Protein AF-A0A093ZLG1-F1 (afdb_monomer_lite)

Radius of gyration: 22.4 Å; chains: 1; bounding box: 46×33×55 Å

Secondary structure (DSSP, 8-state):
-EEEEEE-TTS-EEEEEE----SEEEEEEETTEEEEEEEEEEEEE-TTT-PEEEEEEEE--GGGTTHHHHHHHHHHHHHHHHHHTEE--EEEETTEEEE-SSPEEPPPGGGS--STTHHHHHHHHHHHHHHTT-

Sequence (134 aa):
MRTARRPLGNGEVATTFLLQPGYGRHVVRFGGAYLAVHRERKASANLNTGEPFETLTLTTLYAHRHVFEDLFGEAYALSAKAGEDRTPVLSASGTGWAPFGEARRKRPLGSVILDKGVAERVLGDVREFWAARE

pLDDT: mean 87.66, std 9.89, range [54.44, 97.56]

Foldseek 3Di:
DDWDWDDDVVRDIDIDDDDDDDAAWDWDAFPNWIKIWGKDWDPDADPVPRHTDIDIDIDTDPVCPCRVVVVVVVVVVVVCVVVVQFAFDWDDDDPDIDTDPDTHGDDPPVVDDDPPCPSVVVVVVVVVVVVVVD

Structure (mmCIF, N/CA/C/O backbone):
data_AF-A0A093ZLG1-F1
#
_entry.id   AF-A0A093ZLG1-F1
#
loop_
_atom_site.group_PDB
_atom_site.id
_atom_site.type_symbol
_atom_site.label_atom_id
_atom_site.label_alt_id
_atom_site.label_comp_id
_atom_site.label_asym_id
_atom_site.label_entity_id
_atom_site.label_seq_id
_atom_site.pdbx_PDB_ins_code
_atom_site.Cartn_x
_atom_site.Cartn_y
_atom_site.Cartn_z
_atom_site.occupancy
_atom_site.B_iso_or_equiv
_atom_site.auth_seq_id
_atom_site.auth_comp_id
_atom_site.auth_asym_id
_atom_site.auth_atom_id
_atom_site.pdbx_PDB_model_num
ATOM 1 N N . MET A 1 1 ? 16.623 -7.766 -8.302 1.00 66.56 1 MET A N 1
ATOM 2 C CA . MET A 1 1 ? 16.540 -8.559 -7.056 1.00 66.56 1 MET A CA 1
ATOM 3 C C . MET A 1 1 ? 16.779 -7.617 -5.892 1.00 66.56 1 MET A C 1
ATOM 5 O O . MET A 1 1 ? 17.805 -6.950 -5.887 1.00 66.56 1 MET A O 1
ATOM 9 N N . ARG A 1 2 ? 15.830 -7.510 -4.960 1.00 75.06 2 ARG A N 1
ATOM 10 C CA . ARG A 1 2 ? 15.973 -6.719 -3.735 1.00 75.06 2 ARG A CA 1
ATOM 11 C C . ARG A 1 2 ? 16.077 -7.677 -2.555 1.00 75.06 2 ARG A C 1
ATOM 13 O O . ARG A 1 2 ? 15.205 -8.521 -2.365 1.00 75.06 2 ARG A O 1
ATOM 20 N N . THR A 1 3 ? 17.137 -7.543 -1.771 1.00 81.12 3 THR A N 1
ATOM 21 C CA . THR A 1 3 ? 17.334 -8.332 -0.553 1.00 81.12 3 THR A CA 1
ATOM 22 C C . THR A 1 3 ? 16.862 -7.507 0.634 1.00 81.12 3 THR A C 1
ATOM 24 O O . THR A 1 3 ? 17.414 -6.442 0.902 1.00 81.12 3 THR A O 1
ATOM 27 N N . ALA A 1 4 ? 15.837 -7.977 1.337 1.00 81.12 4 ALA A N 1
ATOM 28 C CA . ALA A 1 4 ? 15.382 -7.384 2.587 1.00 81.12 4 ALA A CA 1
ATOM 29 C C . ALA A 1 4 ? 15.991 -8.166 3.754 1.00 81.12 4 ALA A C 1
ATOM 31 O O . ALA A 1 4 ? 15.845 -9.385 3.825 1.00 81.12 4 ALA A O 1
ATOM 32 N N . ARG A 1 5 ? 16.680 -7.471 4.663 1.00 82.12 5 ARG A N 1
ATOM 33 C CA . ARG A 1 5 ? 17.222 -8.049 5.898 1.00 82.12 5 ARG A CA 1
ATOM 34 C C . ARG A 1 5 ? 16.464 -7.467 7.080 1.00 82.12 5 ARG A C 1
ATOM 36 O O . ARG A 1 5 ? 16.334 -6.250 7.179 1.00 82.12 5 ARG A O 1
ATOM 43 N N . ARG A 1 6 ? 15.971 -8.327 7.967 1.00 80.62 6 ARG A N 1
ATOM 44 C CA . ARG A 1 6 ? 15.295 -7.945 9.206 1.00 80.62 6 ARG A CA 1
ATOM 45 C C . ARG A 1 6 ? 16.010 -8.611 10.384 1.00 80.62 6 ARG A C 1
ATOM 47 O O . ARG A 1 6 ? 15.966 -9.839 10.467 1.00 80.62 6 ARG A O 1
ATOM 54 N N . PRO A 1 7 ? 16.642 -7.841 11.284 1.00 80.31 7 PRO A N 1
ATOM 55 C CA . PRO A 1 7 ? 17.165 -8.396 12.520 1.00 80.31 7 PRO A CA 1
ATOM 56 C C . PRO A 1 7 ? 16.005 -8.918 13.371 1.00 80.31 7 PRO A C 1
ATOM 58 O O . PRO A 1 7 ? 14.988 -8.245 13.547 1.00 80.31 7 PRO A O 1
ATOM 61 N N . LEU A 1 8 ? 16.146 -10.139 13.863 1.00 76.75 8 LEU A N 1
ATOM 62 C CA . LEU A 1 8 ? 15.319 -10.719 14.906 1.00 76.75 8 LEU A CA 1
ATOM 63 C C . LEU A 1 8 ? 16.097 -10.481 16.207 1.00 76.75 8 LEU A C 1
ATOM 65 O O . LEU A 1 8 ? 17.302 -10.711 16.252 1.00 76.75 8 LEU A O 1
ATOM 69 N N . GLY A 1 9 ? 15.462 -9.944 17.251 1.00 75.56 9 GLY A N 1
ATOM 70 C CA . GLY A 1 9 ? 16.136 -9.458 18.472 1.00 75.56 9 GLY A CA 1
ATOM 71 C C . GLY A 1 9 ? 16.981 -10.481 19.259 1.00 75.56 9 GLY A C 1
ATOM 72 O O . GLY A 1 9 ? 17.534 -10.131 20.293 1.00 75.56 9 GLY A O 1
ATOM 73 N N . ASN A 1 10 ? 17.090 -11.724 18.782 1.00 84.19 10 ASN A N 1
ATOM 74 C CA . ASN A 1 10 ? 17.980 -12.790 19.250 1.00 84.19 10 ASN A CA 1
ATOM 75 C C . ASN A 1 10 ? 19.351 -12.815 18.534 1.00 84.19 10 ASN A C 1
ATOM 77 O O . ASN A 1 10 ? 20.132 -13.734 18.757 1.00 84.19 10 ASN A O 1
ATOM 81 N N . GLY A 1 11 ? 19.641 -11.839 17.666 1.00 80.62 11 GLY A N 1
ATOM 82 C CA . GLY A 1 11 ? 20.884 -11.772 16.888 1.00 80.62 11 GLY A CA 1
ATOM 83 C C . GLY A 1 11 ? 20.820 -12.494 15.539 1.00 80.62 11 GLY A C 1
ATOM 84 O O . GLY A 1 11 ? 21.758 -12.397 14.748 1.00 80.62 11 GLY A O 1
ATOM 85 N N . GLU A 1 12 ? 19.710 -13.168 15.230 1.00 85.12 12 GLU A N 1
ATOM 86 C CA . GLU A 1 12 ? 19.482 -13.754 13.912 1.00 85.12 12 GLU A CA 1
ATOM 87 C C . GLU A 1 12 ? 19.034 -12.690 12.906 1.00 85.12 12 GLU A C 1
ATOM 89 O O . GLU A 1 12 ? 18.384 -11.697 13.239 1.00 85.12 12 GLU A O 1
ATOM 94 N N . VAL A 1 13 ? 19.344 -12.908 11.629 1.00 85.62 13 VAL A N 1
ATOM 95 C CA . VAL A 1 13 ? 18.922 -12.017 10.545 1.00 85.62 13 VAL A CA 1
ATOM 96 C C . VAL A 1 13 ? 18.019 -12.786 9.596 1.00 85.62 13 VAL A C 1
ATOM 98 O O . VAL A 1 13 ? 18.477 -13.603 8.797 1.00 85.62 13 VAL A O 1
ATOM 101 N N . ALA A 1 14 ? 16.724 -12.480 9.635 1.00 85.81 14 ALA A N 1
ATOM 102 C CA . ALA A 1 14 ? 15.792 -12.963 8.630 1.00 85.81 14 ALA A CA 1
ATOM 103 C C . ALA A 1 14 ? 16.082 -12.259 7.300 1.00 85.81 14 ALA A C 1
ATOM 105 O O . ALA A 1 14 ? 16.018 -11.031 7.210 1.00 85.81 14 ALA A O 1
ATOM 106 N N . THR A 1 15 ? 16.391 -13.034 6.263 1.00 85.50 15 THR A N 1
ATOM 107 C CA . THR A 1 15 ? 16.667 -12.508 4.923 1.00 85.50 15 THR A CA 1
ATOM 108 C C . THR A 1 15 ? 15.592 -12.979 3.954 1.00 85.50 15 THR A C 1
ATOM 110 O O . THR A 1 15 ? 15.345 -14.174 3.825 1.00 85.50 15 THR A O 1
ATOM 113 N N . THR A 1 16 ? 14.958 -12.040 3.257 1.00 85.06 16 THR A N 1
ATOM 114 C CA . THR A 1 16 ? 13.968 -12.321 2.214 1.00 85.06 16 THR A CA 1
ATOM 115 C C . THR A 1 16 ? 14.466 -11.776 0.885 1.00 85.06 16 THR A C 1
ATOM 117 O O . THR A 1 16 ? 14.890 -10.622 0.786 1.00 85.06 16 THR A O 1
ATOM 120 N N . PHE A 1 17 ? 14.394 -12.604 -0.152 1.00 84.38 17 PHE A N 1
ATOM 121 C CA . PHE A 1 17 ? 14.747 -12.222 -1.512 1.00 84.38 17 PHE A CA 1
ATOM 122 C C . PHE A 1 17 ? 13.477 -11.908 -2.297 1.00 84.38 17 PHE A C 1
ATOM 124 O O . PHE A 1 17 ? 12.646 -12.781 -2.526 1.00 84.38 17 PHE A O 1
ATOM 131 N N . LEU A 1 18 ? 13.329 -10.650 -2.706 1.00 83.50 18 LEU A N 1
ATOM 132 C CA . LEU A 1 18 ? 12.213 -10.185 -3.520 1.00 83.50 18 LEU A CA 1
ATOM 133 C C . LEU A 1 18 ? 12.698 -10.007 -4.957 1.00 83.50 18 LEU A C 1
ATOM 135 O O . LEU A 1 18 ? 13.538 -9.150 -5.268 1.00 83.50 18 LEU A O 1
ATOM 139 N N . LEU A 1 19 ? 12.182 -10.843 -5.851 1.00 82.88 19 LEU A N 1
ATOM 140 C CA . LEU A 1 19 ? 12.419 -10.705 -7.279 1.00 82.88 19 LEU A CA 1
ATOM 141 C C . LEU A 1 19 ? 11.489 -9.618 -7.818 1.00 82.88 19 LEU A C 1
ATOM 143 O O . LEU A 1 19 ? 10.276 -9.681 -7.661 1.00 82.88 19 LEU A O 1
ATOM 147 N N . GLN A 1 20 ? 12.085 -8.602 -8.431 1.00 85.75 20 GLN A N 1
ATOM 148 C CA . GLN A 1 20 ? 11.375 -7.523 -9.111 1.00 85.75 20 GLN A CA 1
ATOM 149 C C . GLN A 1 20 ? 11.799 -7.534 -10.581 1.00 85.75 20 GLN A C 1
ATOM 151 O O . GLN A 1 20 ? 12.974 -7.837 -10.837 1.00 85.75 20 GLN A O 1
ATOM 156 N N . PRO A 1 21 ? 10.904 -7.181 -11.524 1.00 88.69 21 PRO A N 1
ATOM 157 C CA . PRO A 1 21 ? 11.250 -7.084 -12.939 1.00 88.69 21 PRO A CA 1
ATOM 158 C C . PRO A 1 21 ? 12.481 -6.199 -13.138 1.00 88.69 21 PRO A C 1
ATOM 160 O O . PRO A 1 21 ? 12.546 -5.103 -12.584 1.00 88.69 21 PRO A O 1
ATOM 163 N N . GLY A 1 22 ? 13.477 -6.682 -13.881 1.00 88.75 22 GLY A N 1
ATOM 164 C CA . GLY A 1 22 ? 14.696 -5.920 -14.168 1.00 88.75 22 GLY A CA 1
ATOM 165 C C . GLY A 1 22 ? 14.446 -4.716 -15.082 1.00 88.75 22 GLY A C 1
ATOM 166 O O . GLY A 1 22 ? 13.324 -4.488 -15.538 1.00 88.75 22 GLY A O 1
ATOM 167 N N . TYR A 1 23 ? 15.503 -3.955 -15.373 1.00 91.75 23 TYR A N 1
ATOM 168 C CA . TYR A 1 23 ? 15.455 -2.943 -16.431 1.00 91.75 23 TYR A CA 1
ATOM 169 C C . TYR A 1 23 ? 15.188 -3.591 -17.794 1.00 91.75 23 TYR A C 1
ATOM 171 O O . TYR A 1 23 ? 15.565 -4.742 -18.024 1.00 91.75 23 TYR A O 1
ATOM 179 N N . GLY A 1 24 ? 14.550 -2.846 -18.690 1.00 93.44 24 GLY A N 1
ATOM 180 C CA . GLY A 1 24 ? 14.159 -3.310 -20.014 1.00 93.44 24 GLY A CA 1
ATOM 181 C C . GLY A 1 24 ? 12.652 -3.487 -20.161 1.00 93.44 24 GLY A C 1
ATOM 182 O O . GLY A 1 24 ? 11.856 -2.888 -19.431 1.00 93.44 24 GLY A O 1
ATOM 183 N N . ARG A 1 25 ? 12.267 -4.260 -21.178 1.00 96.31 25 ARG A N 1
ATOM 184 C CA . ARG A 1 25 ? 10.884 -4.392 -21.644 1.00 96.31 25 ARG A CA 1
ATOM 185 C C . ARG A 1 25 ? 10.277 -5.709 -21.181 1.00 96.31 25 ARG A C 1
ATOM 187 O O . ARG A 1 25 ? 10.877 -6.763 -21.357 1.00 96.31 25 ARG A O 1
ATOM 194 N N . HIS A 1 26 ? 9.057 -5.632 -20.671 1.00 96.19 26 HIS A N 1
ATOM 195 C CA . HIS A 1 26 ? 8.257 -6.763 -20.216 1.00 96.19 26 HIS A CA 1
ATOM 196 C C . HIS A 1 26 ? 6.858 -6.665 -20.818 1.00 96.19 26 HIS A C 1
ATOM 198 O O . HIS A 1 26 ? 6.399 -5.577 -21.167 1.00 96.19 26 HIS A O 1
ATOM 204 N N . VAL A 1 27 ? 6.168 -7.795 -20.924 1.00 96.44 27 VAL A N 1
ATOM 205 C CA . VAL A 1 27 ? 4.753 -7.837 -21.302 1.00 96.44 27 VAL A CA 1
ATOM 206 C C . VAL A 1 27 ? 3.996 -8.540 -20.193 1.00 96.44 27 VAL A C 1
ATOM 208 O O . VAL A 1 27 ? 4.371 -9.635 -19.779 1.00 96.44 27 VAL A O 1
ATOM 211 N N . VAL A 1 28 ? 2.935 -7.906 -19.712 1.00 95.62 28 VAL A N 1
ATOM 212 C CA . VAL A 1 28 ? 2.047 -8.464 -18.690 1.00 95.62 28 VAL A CA 1
ATOM 213 C C . VAL A 1 28 ? 0.612 -8.440 -19.194 1.00 95.62 28 VAL A C 1
ATOM 215 O O . VAL A 1 28 ? 0.267 -7.647 -20.070 1.00 95.62 28 VAL A O 1
ATOM 218 N N . ARG A 1 29 ? -0.230 -9.320 -18.654 1.00 96.00 29 ARG A N 1
ATOM 219 C CA . ARG A 1 29 ? -1.664 -9.344 -18.942 1.00 96.00 29 ARG A CA 1
ATOM 220 C C . ARG A 1 29 ? -2.430 -9.030 -17.665 1.00 96.00 29 ARG A C 1
ATOM 222 O O . ARG A 1 29 ? -2.219 -9.702 -16.661 1.00 96.00 29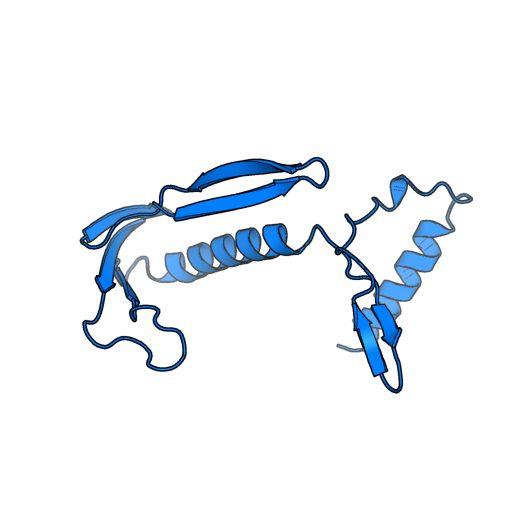 ARG A O 1
ATOM 229 N N . PHE A 1 30 ? -3.310 -8.036 -17.714 1.00 96.19 30 PHE A N 1
ATOM 230 C CA . PHE A 1 30 ? -4.118 -7.596 -16.577 1.00 96.19 30 PHE A CA 1
ATOM 231 C C . PHE A 1 30 ? -5.470 -7.075 -17.073 1.00 96.19 30 PHE A C 1
ATOM 233 O O . PHE A 1 30 ? -5.525 -6.430 -18.118 1.00 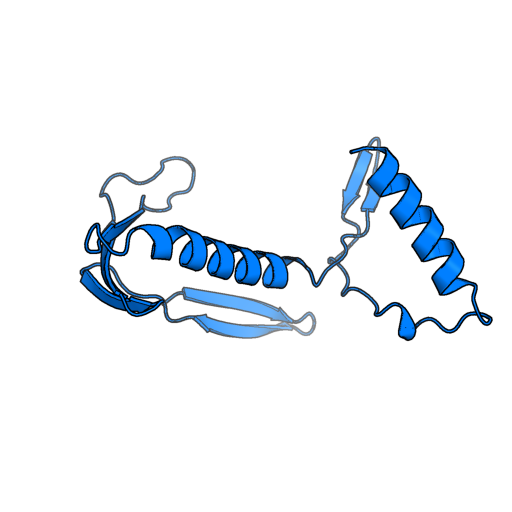96.19 30 PHE A O 1
ATOM 240 N N . GLY A 1 31 ? -6.563 -7.399 -16.372 1.00 91.62 31 GLY A N 1
ATOM 241 C CA . GLY A 1 31 ? -7.917 -6.964 -16.755 1.00 91.62 31 GLY A CA 1
ATOM 242 C C . GLY A 1 31 ? -8.306 -7.316 -18.200 1.00 91.62 31 GLY A C 1
ATOM 243 O O . GLY A 1 31 ? -9.006 -6.566 -18.867 1.00 91.62 31 GLY A O 1
ATOM 244 N N . GLY A 1 32 ? -7.775 -8.421 -18.740 1.00 93.75 32 GLY A N 1
ATOM 245 C CA . GLY A 1 32 ? -7.987 -8.824 -20.135 1.00 93.75 32 GLY A CA 1
ATOM 246 C C . GLY A 1 32 ? -7.136 -8.085 -21.179 1.00 93.75 32 GLY A C 1
ATOM 247 O O . GLY A 1 32 ? -7.110 -8.526 -22.326 1.00 93.75 32 GLY A O 1
ATOM 248 N N . ALA A 1 33 ? -6.384 -7.050 -20.799 1.00 96.25 33 ALA A N 1
ATOM 249 C CA . ALA A 1 33 ? -5.507 -6.283 -21.679 1.00 96.25 33 ALA A CA 1
ATOM 250 C C . ALA A 1 33 ? -4.042 -6.731 -21.577 1.00 96.25 33 ALA A C 1
ATOM 252 O O . ALA A 1 33 ? -3.571 -7.152 -20.518 1.00 96.25 33 ALA A O 1
ATOM 253 N N . TYR A 1 34 ? -3.300 -6.599 -22.677 1.00 97.00 34 TYR A N 1
ATOM 254 C CA . TYR A 1 34 ? -1.841 -6.690 -22.658 1.00 97.00 34 TYR A CA 1
ATOM 255 C C . TYR A 1 34 ? -1.245 -5.310 -22.372 1.00 97.00 34 TYR A C 1
ATOM 257 O O . TYR A 1 34 ? -1.627 -4.316 -22.997 1.00 97.00 34 TYR A O 1
ATOM 265 N N . LEU A 1 35 ? -0.294 -5.256 -21.442 1.00 97.44 35 LEU A N 1
ATOM 266 C CA . LEU A 1 35 ? 0.480 -4.064 -21.124 1.00 97.44 35 LEU A CA 1
ATOM 267 C C . LEU A 1 35 ? 1.949 -4.311 -21.446 1.00 97.44 35 LEU A C 1
ATOM 269 O O . LEU A 1 35 ? 2.559 -5.259 -20.947 1.00 97.44 35 LEU A O 1
ATOM 273 N N . ALA A 1 36 ? 2.524 -3.430 -22.257 1.00 97.50 36 ALA A N 1
ATOM 274 C CA . ALA A 1 36 ? 3.963 -3.328 -22.411 1.00 97.50 36 ALA A CA 1
ATOM 275 C C . ALA A 1 36 ? 4.509 -2.467 -21.269 1.00 97.50 36 ALA A C 1
ATOM 277 O O . ALA A 1 36 ? 4.086 -1.326 -21.088 1.00 97.50 36 ALA A O 1
ATOM 278 N N . VAL A 1 37 ? 5.443 -3.016 -20.503 1.00 97.06 37 VAL A N 1
ATOM 279 C CA . VAL A 1 37 ? 6.094 -2.342 -19.379 1.00 97.06 37 VAL A CA 1
ATOM 280 C C . VAL A 1 37 ? 7.542 -2.089 -19.751 1.00 97.06 37 VAL A C 1
ATOM 282 O O . VAL A 1 37 ? 8.255 -3.016 -20.124 1.00 97.06 37 VAL A O 1
ATOM 285 N N . HIS A 1 38 ? 7.996 -0.850 -19.629 1.00 96.75 38 HIS A N 1
ATOM 286 C CA . HIS A 1 38 ? 9.385 -0.475 -19.843 1.00 96.75 38 HIS A CA 1
ATOM 287 C C . HIS A 1 38 ? 9.952 0.131 -18.564 1.00 96.75 38 HIS A C 1
ATOM 289 O O . HIS A 1 38 ? 9.434 1.135 -18.085 1.00 96.75 38 HIS A O 1
ATOM 295 N N . ARG A 1 39 ? 10.987 -0.491 -17.994 1.00 94.69 39 ARG A N 1
ATOM 296 C CA . ARG A 1 39 ? 11.688 0.020 -16.810 1.00 94.69 39 ARG A CA 1
ATOM 297 C C . ARG A 1 39 ? 13.067 0.516 -17.218 1.00 94.69 39 ARG A C 1
ATOM 299 O O . ARG A 1 39 ? 13.905 -0.280 -17.636 1.00 94.69 39 ARG A O 1
ATOM 306 N N . GLU A 1 40 ? 13.322 1.801 -17.034 1.00 92.62 40 GLU A N 1
ATOM 307 C CA . GLU A 1 40 ? 14.580 2.446 -17.406 1.00 92.62 40 GLU A CA 1
ATOM 308 C C . GLU A 1 40 ? 15.239 3.123 -16.211 1.00 92.62 40 GLU A C 1
ATOM 310 O O . GLU A 1 40 ? 14.573 3.658 -15.325 1.00 92.62 40 GLU A O 1
ATOM 315 N N . ARG A 1 41 ? 16.572 3.121 -16.214 1.00 87.69 41 ARG A N 1
ATOM 316 C CA . ARG A 1 41 ? 17.402 3.861 -15.267 1.00 87.69 41 ARG A CA 1
ATOM 317 C C . ARG A 1 41 ? 17.976 5.076 -15.981 1.00 87.69 41 ARG A C 1
ATOM 319 O O . ARG A 1 41 ? 18.683 4.916 -16.973 1.00 87.69 41 ARG A O 1
ATOM 326 N N . LYS A 1 42 ? 17.730 6.280 -15.468 1.00 81.31 42 LYS A N 1
ATOM 327 C CA . LYS A 1 42 ? 18.431 7.477 -15.943 1.00 81.31 42 LYS A CA 1
ATOM 328 C C . LYS A 1 42 ? 19.833 7.533 -15.338 1.00 81.31 42 LYS A C 1
ATOM 330 O O . LYS A 1 42 ? 20.046 7.164 -14.183 1.00 81.31 42 LYS A O 1
ATOM 335 N N . ALA A 1 43 ? 20.791 8.004 -16.135 1.00 68.50 43 ALA A N 1
ATOM 336 C CA . ALA A 1 43 ? 22.194 8.110 -15.735 1.00 68.50 43 ALA A CA 1
ATOM 337 C C . ALA A 1 43 ? 22.426 9.150 -14.622 1.00 68.50 43 ALA A C 1
ATOM 339 O O . ALA A 1 43 ? 23.363 9.016 -13.840 1.00 68.50 43 ALA A O 1
ATOM 340 N N . SER A 1 44 ? 21.560 10.161 -14.514 1.00 68.50 44 SER A N 1
ATOM 341 C CA . SER A 1 44 ? 21.607 11.154 -13.441 1.00 68.50 44 SER A CA 1
ATOM 342 C C . SER A 1 44 ? 21.065 10.559 -12.136 1.00 68.50 44 SER A C 1
ATOM 344 O O . SER A 1 44 ? 19.868 10.274 -12.028 1.00 68.50 44 SER A O 1
ATOM 346 N N . ALA A 1 45 ? 21.934 10.369 -11.145 1.00 64.31 45 ALA A N 1
ATOM 347 C CA . ALA A 1 45 ? 21.533 9.998 -9.790 1.00 64.31 45 ALA A CA 1
ATOM 348 C C . ALA A 1 45 ? 20.937 11.203 -9.046 1.00 64.31 45 ALA A C 1
ATOM 350 O O . ALA A 1 45 ? 21.318 12.348 -9.294 1.00 64.31 45 ALA A O 1
ATOM 351 N N . ASN A 1 46 ? 20.020 10.945 -8.112 1.00 62.56 46 ASN A N 1
ATOM 352 C CA . ASN A 1 46 ? 19.591 11.969 -7.169 1.00 62.56 46 ASN A CA 1
ATOM 353 C C . ASN A 1 46 ? 20.747 12.247 -6.191 1.00 62.56 46 ASN A C 1
ATOM 355 O O . ASN A 1 46 ? 21.148 11.358 -5.439 1.00 62.56 46 ASN A O 1
ATOM 359 N N . LEU A 1 47 ? 21.281 13.474 -6.207 1.00 64.38 47 LEU A N 1
ATOM 360 C CA . LEU A 1 47 ? 22.426 13.893 -5.386 1.00 64.38 47 LEU A CA 1
ATOM 361 C C . LEU A 1 47 ? 22.165 13.763 -3.873 1.00 64.38 47 LEU A C 1
ATOM 363 O O . LEU A 1 47 ? 23.117 13.643 -3.110 1.00 64.38 47 LEU A O 1
ATOM 367 N N . ASN A 1 48 ? 20.897 13.736 -3.444 1.00 64.44 48 ASN A N 1
ATOM 368 C CA . ASN A 1 48 ? 20.525 13.667 -2.028 1.00 64.44 48 ASN A CA 1
ATOM 369 C C . ASN A 1 48 ? 20.370 12.238 -1.489 1.00 64.44 48 ASN A C 1
ATOM 371 O O . ASN A 1 48 ? 20.586 12.015 -0.302 1.00 64.44 48 ASN A O 1
ATOM 375 N N . THR A 1 49 ? 19.971 11.272 -2.323 1.00 65.38 49 THR A N 1
ATOM 376 C CA . THR A 1 49 ? 19.691 9.893 -1.872 1.00 65.38 49 THR A CA 1
ATOM 377 C C . THR A 1 49 ? 20.687 8.869 -2.406 1.00 65.38 49 THR A C 1
ATOM 379 O O . THR A 1 49 ? 20.725 7.748 -1.909 1.00 65.38 49 THR A O 1
ATOM 382 N N . GLY A 1 50 ? 21.480 9.218 -3.427 1.00 67.69 50 GLY A N 1
ATOM 383 C CA . GLY A 1 50 ? 22.381 8.287 -4.117 1.00 67.69 50 GLY A CA 1
ATOM 384 C C . GLY A 1 50 ? 21.652 7.209 -4.929 1.00 67.69 50 GLY A C 1
ATOM 385 O O . GLY A 1 50 ? 22.289 6.426 -5.637 1.00 67.69 50 GLY A O 1
ATOM 386 N N . GLU A 1 51 ? 20.319 7.175 -4.867 1.00 70.38 51 GLU A N 1
ATOM 387 C CA . GLU A 1 51 ? 19.506 6.245 -5.630 1.00 70.38 51 GLU A CA 1
ATOM 388 C C . GLU A 1 51 ? 19.375 6.736 -7.078 1.00 70.38 51 GLU A C 1
ATOM 390 O O . GLU A 1 51 ? 19.150 7.929 -7.337 1.00 70.38 51 GLU A O 1
ATOM 395 N N . PRO A 1 52 ? 19.543 5.836 -8.056 1.00 72.12 52 PRO A N 1
ATOM 396 C CA . PRO A 1 52 ? 19.369 6.199 -9.444 1.00 72.12 52 PRO A CA 1
ATOM 397 C C . PRO A 1 52 ? 17.903 6.494 -9.749 1.00 72.12 52 PRO A C 1
ATOM 399 O O . PRO A 1 52 ? 17.008 5.787 -9.294 1.00 72.12 52 PRO A O 1
ATOM 402 N N . PHE A 1 53 ? 17.660 7.523 -10.558 1.00 82.75 53 PHE A N 1
ATOM 403 C CA . PHE A 1 53 ? 16.308 7.843 -10.988 1.00 82.75 53 PHE A CA 1
ATOM 404 C C . PHE A 1 53 ? 15.801 6.766 -11.950 1.00 82.75 53 PHE A C 1
ATOM 406 O O . PHE A 1 53 ? 16.413 6.509 -12.989 1.00 82.75 53 PHE A O 1
ATOM 413 N N . GLU A 1 54 ? 14.673 6.150 -11.615 1.00 86.81 54 GLU A N 1
ATOM 414 C CA . GLU A 1 54 ? 14.043 5.126 -12.440 1.00 86.81 54 GLU A CA 1
ATOM 415 C C . GLU A 1 54 ? 12.726 5.619 -13.032 1.00 86.81 54 GLU A C 1
ATOM 417 O O . GLU A 1 54 ? 12.006 6.416 -12.435 1.00 86.81 54 GLU A O 1
ATOM 422 N N . THR A 1 55 ? 12.401 5.144 -14.229 1.00 91.25 55 THR A N 1
ATOM 423 C CA . THR A 1 55 ? 11.141 5.435 -14.914 1.00 91.25 55 THR A CA 1
ATOM 424 C C . THR A 1 55 ? 10.488 4.129 -15.339 1.00 91.25 55 THR A C 1
ATOM 426 O O . THR A 1 55 ? 11.127 3.283 -15.960 1.00 91.25 55 THR A O 1
ATOM 429 N N . LEU A 1 56 ? 9.214 3.964 -14.986 1.00 93.50 56 LEU A N 1
ATOM 430 C CA . LEU A 1 56 ? 8.359 2.862 -15.419 1.00 93.50 56 LEU A CA 1
ATOM 431 C C . LEU A 1 56 ? 7.312 3.412 -16.388 1.00 93.50 56 LEU A C 1
ATOM 433 O O . LEU A 1 56 ? 6.468 4.215 -15.999 1.00 93.50 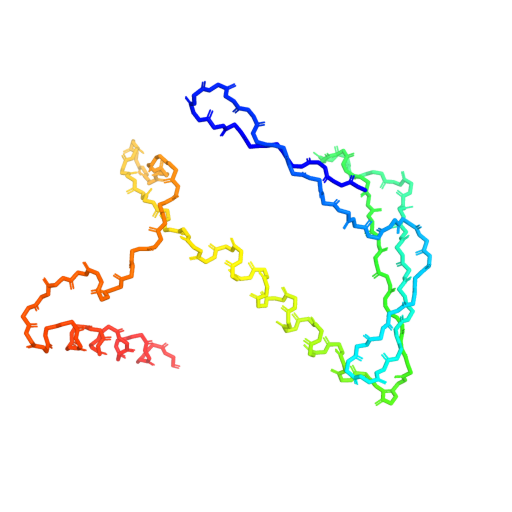56 LEU A O 1
ATOM 437 N N . THR A 1 57 ? 7.360 2.977 -17.641 1.00 96.31 57 THR A N 1
ATOM 438 C CA . THR A 1 57 ? 6.367 3.316 -18.664 1.00 96.31 57 THR A CA 1
ATOM 439 C C . THR A 1 57 ? 5.466 2.117 -18.899 1.00 96.31 57 THR A C 1
ATOM 441 O O . THR A 1 57 ? 5.946 1.048 -19.274 1.00 96.31 57 THR A O 1
ATOM 444 N N . LEU A 1 58 ? 4.162 2.292 -18.696 1.00 96.88 58 LEU A N 1
ATOM 445 C CA . LEU A 1 58 ? 3.156 1.293 -19.040 1.00 96.88 58 LEU A CA 1
ATOM 446 C C . LEU A 1 58 ? 2.392 1.747 -20.284 1.00 96.88 58 LEU A C 1
ATOM 448 O O . LEU A 1 58 ? 1.878 2.862 -20.335 1.00 96.88 58 LEU A O 1
ATOM 452 N N . THR A 1 59 ? 2.300 0.876 -21.282 1.00 97.56 59 THR A N 1
ATOM 453 C CA . THR A 1 59 ? 1.602 1.150 -22.541 1.00 97.56 59 THR A CA 1
ATOM 454 C C . THR A 1 59 ? 0.590 0.050 -22.821 1.00 97.56 59 THR A C 1
ATOM 456 O O . THR A 1 59 ? 0.912 -1.134 -22.754 1.00 97.56 59 THR A O 1
ATOM 459 N N . THR A 1 60 ? -0.630 0.437 -23.179 1.00 97.38 60 THR A N 1
ATOM 460 C CA . THR A 1 60 ? -1.673 -0.471 -23.668 1.00 97.38 60 THR A CA 1
ATOM 461 C C . THR A 1 60 ? -2.470 0.201 -24.789 1.00 97.38 60 THR A C 1
ATOM 463 O O . THR A 1 60 ? -2.256 1.378 -25.090 1.00 97.38 60 THR A O 1
ATOM 466 N N . LEU A 1 61 ? -3.367 -0.541 -25.438 1.00 97.25 61 LEU A N 1
ATOM 467 C CA . LEU A 1 61 ? -4.266 0.012 -26.450 1.00 97.25 61 LEU A CA 1
ATOM 468 C C . LEU A 1 61 ? -5.281 0.953 -25.794 1.00 97.25 61 LEU A C 1
ATOM 470 O O . LEU A 1 61 ? -5.801 0.666 -24.718 1.00 97.25 61 LEU A O 1
ATOM 474 N N . TYR A 1 62 ? -5.638 2.038 -26.480 1.00 95.88 62 TYR A N 1
ATOM 475 C CA . TYR A 1 62 ? -6.544 3.058 -25.939 1.00 95.88 62 TYR A CA 1
ATOM 476 C C . TYR A 1 62 ? -7.914 2.509 -25.492 1.00 95.88 62 TYR A C 1
ATOM 478 O O . TYR A 1 62 ? -8.487 2.979 -24.505 1.00 95.88 62 TYR A O 1
ATOM 486 N N . ALA A 1 63 ? -8.419 1.474 -26.175 1.00 96.88 63 ALA A N 1
ATOM 487 C CA . ALA A 1 63 ? -9.657 0.781 -25.812 1.00 96.88 63 ALA A CA 1
ATOM 488 C C . ALA A 1 63 ? -9.637 0.217 -24.375 1.00 96.88 63 ALA A C 1
ATOM 490 O O . ALA A 1 63 ? -10.680 0.139 -23.729 1.00 96.88 63 ALA A O 1
ATOM 491 N N . HIS A 1 64 ? -8.452 -0.102 -23.849 1.00 96.56 64 HIS A N 1
ATOM 492 C CA . HIS A 1 64 ? -8.245 -0.656 -22.512 1.00 96.56 64 HIS A CA 1
ATOM 493 C C . HIS A 1 64 ? -7.707 0.366 -21.500 1.00 96.56 64 HIS A C 1
ATOM 495 O O . HIS A 1 64 ? -7.164 -0.023 -20.477 1.00 96.56 64 HIS A O 1
ATOM 501 N N . ARG A 1 65 ? -7.844 1.679 -21.729 1.00 94.31 65 ARG A N 1
ATOM 502 C CA . ARG A 1 65 ? -7.309 2.704 -20.801 1.00 94.31 65 ARG A CA 1
ATOM 503 C C . ARG A 1 65 ? -7.806 2.581 -19.348 1.00 94.31 65 ARG A C 1
ATOM 505 O O . ARG A 1 65 ? -7.078 2.957 -18.439 1.00 94.31 65 ARG A O 1
ATOM 512 N N . HIS A 1 66 ? -9.015 2.049 -19.146 1.00 94.75 66 HIS A N 1
ATOM 513 C CA . HIS A 1 66 ? -9.639 1.871 -17.827 1.00 94.75 66 HIS A CA 1
ATOM 514 C C . HIS A 1 66 ? -8.856 0.905 -16.927 1.00 94.75 66 HIS A C 1
ATOM 516 O O . HIS A 1 66 ? -8.864 1.064 -15.714 1.00 94.75 66 HIS A O 1
ATOM 522 N N . VAL A 1 67 ? -8.096 -0.030 -17.513 1.00 96.31 67 VAL A N 1
ATOM 523 C CA . VAL A 1 67 ? -7.280 -1.004 -16.770 1.00 96.31 67 VAL A CA 1
ATOM 524 C C . VAL A 1 67 ? -6.282 -0.340 -15.819 1.00 96.31 67 VAL A C 1
ATOM 526 O O . VAL A 1 67 ? -5.896 -0.949 -14.825 1.00 96.31 67 VAL A O 1
ATOM 529 N N . PHE A 1 68 ? -5.847 0.894 -16.093 1.00 96.12 68 PHE A N 1
ATOM 530 C CA . PHE A 1 68 ? -4.931 1.591 -15.195 1.00 96.12 68 PHE A CA 1
ATOM 531 C C . PHE A 1 68 ? -5.570 1.958 -13.855 1.00 96.12 68 PHE A C 1
ATOM 533 O O . PHE A 1 68 ? -4.885 1.877 -12.840 1.00 96.12 68 PHE A O 1
ATOM 540 N N . GLU A 1 69 ? -6.855 2.315 -13.827 1.00 95.81 69 GLU A N 1
ATOM 541 C CA . GLU A 1 69 ? -7.560 2.619 -12.574 1.00 95.81 69 GLU A CA 1
ATOM 542 C C . GLU A 1 69 ? -7.613 1.376 -11.682 1.00 95.81 69 GLU A C 1
ATOM 544 O O . GLU A 1 69 ? -7.205 1.433 -10.521 1.00 95.81 69 GLU A O 1
ATOM 549 N N . ASP A 1 70 ? -7.986 0.233 -12.261 1.00 96.06 70 ASP A N 1
ATOM 550 C CA . ASP A 1 70 ? -8.013 -1.057 -11.570 1.00 96.06 70 ASP A CA 1
ATOM 551 C C . ASP A 1 70 ? -6.613 -1.471 -11.090 1.00 96.06 70 ASP A C 1
ATOM 553 O O . ASP A 1 70 ? -6.419 -1.827 -9.926 1.00 96.06 70 ASP A O 1
ATOM 557 N N . LEU A 1 71 ? -5.603 -1.364 -11.963 1.00 95.94 71 LEU A N 1
ATOM 558 C CA . LEU A 1 71 ? -4.218 -1.721 -11.650 1.00 95.94 71 LEU A CA 1
ATOM 559 C C . LEU A 1 71 ? -3.670 -0.901 -10.476 1.00 95.94 71 LEU A C 1
ATOM 561 O O . LEU A 1 71 ? -3.050 -1.452 -9.563 1.00 95.94 71 LEU A O 1
ATOM 565 N N . PHE A 1 72 ? -3.867 0.419 -10.501 1.00 95.31 72 PHE A N 1
ATOM 566 C CA . PHE A 1 72 ? -3.392 1.290 -9.429 1.00 95.31 72 PHE A CA 1
ATOM 567 C C . PHE A 1 72 ? -4.223 1.131 -8.156 1.00 95.31 72 PHE A C 1
ATOM 569 O O . PHE A 1 72 ? -3.650 1.184 -7.068 1.00 95.31 72 PHE A O 1
ATOM 576 N N . GLY A 1 73 ? -5.526 0.865 -8.270 1.00 95.56 73 GLY A N 1
ATOM 577 C CA . GLY A 1 73 ? -6.388 0.532 -7.138 1.00 95.56 73 GLY A CA 1
ATOM 578 C C . GLY A 1 73 ? -5.923 -0.729 -6.408 1.00 95.56 73 GLY A C 1
ATOM 579 O O . GLY A 1 73 ? -5.745 -0.711 -5.188 1.00 95.56 73 GLY A O 1
ATOM 580 N N . GLU A 1 74 ? -5.632 -1.806 -7.141 1.00 94.94 74 GLU A N 1
ATOM 581 C CA . GLU A 1 74 ? -5.090 -3.041 -6.565 1.00 94.94 74 GLU A CA 1
ATOM 582 C C . GLU A 1 74 ? -3.703 -2.832 -5.945 1.00 94.94 74 GLU A C 1
ATOM 584 O O . GLU A 1 74 ? -3.450 -3.268 -4.818 1.00 94.94 74 GLU A O 1
ATOM 589 N N . ALA A 1 75 ? -2.806 -2.125 -6.641 1.00 91.81 75 ALA A N 1
ATOM 590 C CA . ALA A 1 75 ? -1.476 -1.814 -6.123 1.00 91.81 75 ALA A CA 1
ATOM 591 C C . ALA A 1 75 ? -1.548 -0.985 -4.830 1.00 91.81 75 ALA A C 1
ATOM 593 O O . ALA A 1 75 ? -0.816 -1.256 -3.873 1.00 91.81 75 ALA A O 1
ATOM 594 N N . TYR A 1 76 ? -2.462 -0.013 -4.777 1.00 90.81 76 TYR A N 1
ATOM 595 C CA . TYR A 1 76 ? -2.719 0.779 -3.583 1.00 90.81 76 TYR A CA 1
ATOM 596 C C . TYR A 1 76 ? -3.258 -0.088 -2.445 1.00 90.81 76 TYR A C 1
ATOM 598 O O . TYR A 1 76 ? -2.716 -0.035 -1.345 1.00 90.81 76 TYR A O 1
ATOM 606 N N . ALA A 1 77 ? -4.253 -0.941 -2.697 1.00 90.50 77 ALA A N 1
ATOM 607 C CA . ALA A 1 77 ? -4.799 -1.845 -1.686 1.00 90.50 77 ALA A CA 1
ATOM 608 C C . ALA A 1 77 ? -3.740 -2.817 -1.128 1.00 90.50 77 ALA A C 1
ATOM 610 O O . ALA A 1 77 ? -3.716 -3.088 0.073 1.00 90.50 77 ALA A O 1
ATOM 611 N N . LEU A 1 78 ? -2.830 -3.317 -1.972 1.00 86.75 78 LEU A N 1
ATOM 612 C CA . LEU A 1 78 ? -1.697 -4.147 -1.547 1.00 86.75 78 LEU A CA 1
ATOM 613 C C . LEU A 1 78 ? -0.712 -3.359 -0.676 1.00 86.75 78 LEU A C 1
ATOM 615 O O . LE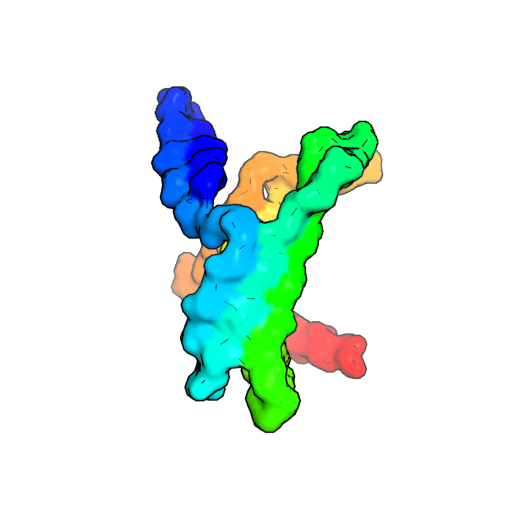U A 1 78 ? -0.255 -3.862 0.352 1.00 86.75 78 LEU A O 1
ATOM 619 N N . SER A 1 79 ? -0.414 -2.117 -1.062 1.00 83.75 79 SER A N 1
ATOM 620 C CA . SER A 1 79 ? 0.437 -1.215 -0.282 1.00 83.75 79 SER A CA 1
ATOM 621 C C . SER A 1 79 ? -0.194 -0.850 1.065 1.00 83.75 79 SER A C 1
ATOM 623 O O . SER A 1 79 ? 0.488 -0.867 2.088 1.00 83.75 79 SER A O 1
ATOM 625 N N . ALA A 1 80 ? -1.494 -0.552 1.082 1.00 81.50 80 ALA A N 1
ATOM 626 C CA . ALA A 1 80 ? -2.251 -0.239 2.286 1.00 81.50 80 ALA A CA 1
ATOM 627 C C . ALA A 1 80 ? -2.218 -1.416 3.267 1.00 81.50 80 ALA A C 1
ATOM 629 O O . ALA A 1 80 ? -1.772 -1.235 4.396 1.00 81.50 80 ALA A O 1
ATOM 630 N N . LYS A 1 81 ? -2.542 -2.638 2.814 1.00 77.88 81 LYS A N 1
ATOM 631 C CA . LYS A 1 81 ? -2.456 -3.862 3.635 1.00 77.88 81 LYS A CA 1
ATOM 632 C C . LYS A 1 81 ? -1.070 -4.074 4.243 1.00 77.88 81 LYS A C 1
ATOM 634 O O . LYS A 1 81 ? -0.962 -4.467 5.399 1.00 77.88 81 LYS A O 1
ATOM 639 N N . ALA A 1 82 ? -0.002 -3.782 3.498 1.00 68.75 82 ALA A N 1
ATOM 640 C CA . ALA A 1 82 ? 1.362 -3.905 4.012 1.00 68.75 82 ALA A CA 1
ATOM 641 C C . ALA A 1 82 ? 1.668 -2.923 5.164 1.00 68.75 82 ALA A C 1
ATOM 643 O O . ALA A 1 82 ? 2.475 -3.242 6.040 1.00 68.75 82 ALA A O 1
ATOM 644 N N . GLY A 1 83 ? 1.037 -1.743 5.175 1.00 63.41 83 GLY A N 1
ATOM 645 C CA . GLY A 1 83 ? 1.155 -0.754 6.253 1.00 63.41 83 GLY A CA 1
ATOM 646 C C . GLY A 1 83 ? 0.139 -0.928 7.388 1.00 63.41 83 GLY A C 1
ATOM 647 O O . GLY A 1 83 ? 0.373 -0.465 8.503 1.00 63.41 83 GLY A O 1
ATOM 648 N N . GLU A 1 84 ? -0.980 -1.603 7.127 1.00 65.00 84 GLU A N 1
ATOM 649 C CA . GLU A 1 84 ? -2.157 -1.596 7.992 1.00 65.00 84 GLU A CA 1
ATOM 650 C C . GLU A 1 84 ? -1.988 -2.405 9.281 1.00 65.00 84 GLU A C 1
ATOM 652 O O . GLU A 1 84 ? -2.676 -2.140 10.263 1.00 65.00 84 GLU A O 1
ATOM 657 N N . ASP A 1 85 ? -1.052 -3.346 9.332 1.00 65.62 85 ASP A N 1
ATOM 658 C CA . ASP A 1 85 ? -0.988 -4.309 10.431 1.00 65.62 85 ASP A CA 1
ATOM 659 C C . ASP A 1 85 ? -0.426 -3.758 11.738 1.00 65.62 85 ASP A C 1
ATOM 661 O O . ASP A 1 85 ? -0.458 -4.471 12.743 1.00 65.62 85 ASP A O 1
ATOM 665 N N . ARG A 1 86 ? 0.112 -2.531 11.766 1.00 80.94 86 ARG A N 1
ATOM 666 C CA . ARG A 1 86 ? 0.803 -2.015 12.953 1.00 80.94 86 ARG A CA 1
ATOM 667 C C . ARG A 1 86 ? 0.269 -0.668 13.422 1.00 80.94 86 ARG A C 1
ATOM 669 O O . ARG A 1 86 ? 0.192 0.284 12.658 1.00 80.94 86 ARG A O 1
ATOM 676 N N . THR A 1 87 ? -0.030 -0.581 14.712 1.00 84.00 87 THR A N 1
ATOM 677 C CA . THR A 1 87 ? -0.380 0.658 15.404 1.00 84.00 87 THR A CA 1
ATOM 678 C C . THR A 1 87 ? 0.878 1.219 16.076 1.00 84.00 87 THR A C 1
ATOM 680 O O . THR A 1 87 ? 1.421 0.563 16.976 1.00 84.00 87 THR A O 1
ATOM 683 N N . PRO A 1 88 ? 1.384 2.396 15.660 1.00 86.81 88 PRO A N 1
ATOM 684 C CA . PRO A 1 88 ? 2.456 3.067 16.383 1.00 86.81 88 PRO A CA 1
ATOM 685 C C . PRO A 1 88 ? 1.927 3.543 17.737 1.00 86.81 88 PRO A C 1
ATOM 687 O O . PRO A 1 88 ? 0.852 4.132 17.825 1.00 86.81 88 PRO A O 1
ATOM 690 N N . VAL A 1 89 ? 2.684 3.281 18.798 1.00 90.62 89 VAL A N 1
ATOM 691 C CA . VAL A 1 89 ? 2.410 3.843 20.123 1.00 90.62 89 VAL A CA 1
ATOM 692 C C . VAL A 1 89 ? 3.287 5.075 20.263 1.00 90.62 89 VAL A C 1
ATOM 694 O O . VAL A 1 89 ? 4.479 5.001 19.981 1.00 90.62 89 VAL A O 1
ATOM 697 N N . LEU A 1 90 ? 2.710 6.206 20.657 1.00 93.19 90 LEU A N 1
ATOM 698 C CA . LEU A 1 90 ? 3.460 7.427 20.939 1.00 93.19 90 LEU A CA 1
ATOM 699 C C . LEU A 1 90 ? 3.542 7.630 22.453 1.00 93.19 90 LEU A C 1
ATOM 701 O O . LEU A 1 90 ? 2.569 7.383 23.165 1.00 93.19 90 LEU A O 1
ATOM 705 N N . SER A 1 91 ? 4.685 8.106 22.934 1.00 93.69 91 SER A N 1
ATOM 706 C CA . SER A 1 91 ? 4.865 8.565 24.311 1.00 93.69 91 SER A CA 1
ATOM 707 C C . SER A 1 91 ? 5.359 10.005 24.328 1.00 93.69 91 SER A C 1
ATOM 709 O O . SER A 1 91 ? 6.042 10.453 23.402 1.00 93.69 91 SER A O 1
ATOM 711 N N . ALA A 1 92 ? 5.036 10.727 25.399 1.00 95.06 92 ALA A N 1
ATOM 712 C CA . ALA A 1 92 ? 5.609 12.042 25.637 1.00 95.06 92 ALA A CA 1
ATOM 713 C C . ALA A 1 92 ? 7.138 11.926 25.761 1.00 95.06 92 ALA A C 1
ATOM 715 O O . ALA A 1 92 ? 7.651 11.056 26.465 1.00 95.06 92 ALA A O 1
ATOM 716 N N . SER A 1 93 ? 7.857 12.789 25.052 1.00 91.12 93 SER A N 1
ATOM 717 C CA . SER A 1 93 ? 9.315 12.861 25.054 1.00 91.12 93 SER A CA 1
ATOM 718 C C . SER A 1 93 ? 9.732 14.325 25.016 1.00 91.12 93 SER A C 1
ATOM 720 O O . SER A 1 93 ? 9.535 15.013 24.012 1.00 91.12 93 SER A O 1
ATOM 722 N N . GLY A 1 94 ? 10.302 14.811 26.121 1.00 90.19 94 GLY A N 1
ATOM 723 C CA . GLY A 1 94 ? 10.619 16.227 26.291 1.00 90.19 94 GLY A CA 1
ATOM 724 C C . GLY A 1 94 ? 9.366 17.091 26.152 1.00 90.19 94 GLY A C 1
ATOM 725 O O . GLY A 1 94 ? 8.420 16.948 26.921 1.00 90.19 94 GLY A O 1
ATOM 726 N N . THR A 1 95 ? 9.357 17.971 25.153 1.00 93.12 95 THR A N 1
ATOM 727 C CA . THR A 1 95 ? 8.245 18.886 24.847 1.00 93.12 95 THR A CA 1
ATOM 728 C C . THR A 1 95 ? 7.309 18.379 23.745 1.00 93.12 95 THR A C 1
ATOM 730 O O . THR A 1 95 ? 6.421 19.116 23.322 1.00 93.12 95 THR A O 1
ATOM 733 N N . GLY A 1 96 ? 7.487 17.146 23.255 1.00 93.62 96 GLY A N 1
ATOM 734 C CA . GLY A 1 96 ? 6.722 16.610 22.128 1.00 93.62 96 GLY A CA 1
ATOM 735 C C . GLY A 1 96 ? 6.307 15.150 22.284 1.00 93.62 96 GLY A C 1
ATOM 736 O O . GLY A 1 96 ? 6.425 14.547 23.350 1.00 93.62 96 GLY A O 1
ATOM 737 N N . TRP A 1 97 ? 5.818 14.578 21.186 1.00 93.88 97 TRP A N 1
ATOM 738 C CA . TRP A 1 97 ? 5.448 13.168 21.078 1.00 93.88 97 TRP A CA 1
ATOM 739 C C . TRP A 1 97 ? 6.473 12.432 20.223 1.00 93.88 97 TRP A C 1
ATOM 741 O O . TRP A 1 97 ? 6.820 12.896 19.138 1.00 93.88 97 TRP A O 1
ATOM 751 N N . ALA A 1 98 ? 6.932 11.276 20.693 1.00 91.50 98 ALA A N 1
ATOM 752 C CA . ALA A 1 98 ? 7.847 10.416 19.954 1.00 91.50 98 ALA A CA 1
ATOM 753 C C . ALA A 1 98 ? 7.330 8.967 19.923 1.00 91.50 98 ALA A C 1
ATOM 755 O O . ALA A 1 98 ? 6.607 8.560 20.837 1.00 91.50 98 ALA A O 1
ATOM 756 N N . PRO A 1 99 ? 7.683 8.170 18.897 1.00 90.75 99 PRO A N 1
ATOM 757 C CA . PRO A 1 99 ? 7.377 6.744 18.871 1.00 90.75 99 PRO A CA 1
ATOM 758 C C . PRO A 1 99 ? 7.972 6.004 20.071 1.00 90.75 99 PRO A C 1
ATOM 760 O O . PRO A 1 99 ? 9.158 6.127 20.372 1.00 90.75 99 PRO A O 1
ATOM 763 N N . PHE A 1 100 ? 7.141 5.201 20.727 1.00 89.00 100 PHE A N 1
ATOM 764 C CA . PHE A 1 100 ? 7.513 4.344 21.839 1.00 89.00 100 PHE A CA 1
ATOM 765 C C . PHE A 1 100 ? 7.668 2.898 21.362 1.00 89.00 100 PHE A C 1
ATOM 767 O O . PHE A 1 100 ? 6.690 2.165 21.193 1.00 89.00 100 PHE A O 1
ATOM 774 N N . GLY A 1 101 ? 8.920 2.486 21.159 1.00 86.62 101 GLY A N 1
ATOM 775 C CA . GLY A 1 101 ? 9.259 1.142 20.697 1.00 86.62 101 GLY A CA 1
ATOM 776 C C . GLY A 1 101 ? 8.785 0.842 19.270 1.00 86.62 101 GLY A C 1
ATOM 777 O O . GLY A 1 101 ? 8.477 1.737 18.482 1.00 86.62 101 GLY A O 1
ATOM 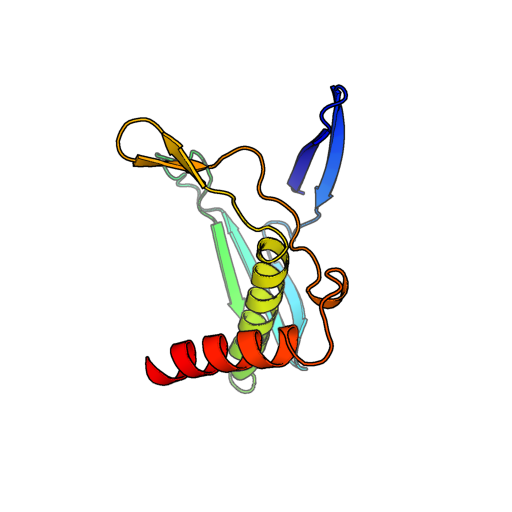778 N N . GLU A 1 102 ? 8.754 -0.444 18.916 1.00 82.75 102 GLU A N 1
ATOM 779 C CA . GLU A 1 102 ? 8.270 -0.877 17.604 1.00 82.75 102 GLU A CA 1
ATOM 780 C C . GLU A 1 102 ? 6.740 -0.815 17.509 1.00 82.75 102 GLU A C 1
ATOM 782 O O . GLU A 1 102 ? 6.021 -1.200 18.437 1.00 82.75 102 GLU A O 1
ATOM 787 N N . ALA A 1 103 ? 6.237 -0.403 16.341 1.00 84.69 103 ALA A N 1
ATOM 788 C CA . ALA A 1 103 ? 4.808 -0.396 16.054 1.00 84.69 103 ALA A CA 1
ATOM 789 C C . ALA A 1 103 ? 4.206 -1.798 16.261 1.00 84.69 103 ALA A C 1
ATOM 791 O O . ALA A 1 103 ? 4.689 -2.802 15.725 1.00 84.69 103 ALA A O 1
ATOM 792 N N . ARG A 1 104 ? 3.144 -1.863 17.066 1.00 84.56 104 ARG A N 1
ATOM 793 C CA . ARG A 1 104 ? 2.573 -3.117 17.568 1.00 84.56 104 ARG A CA 1
ATOM 794 C C . ARG A 1 104 ? 1.536 -3.647 16.601 1.00 84.56 104 ARG A C 1
ATOM 796 O O . ARG A 1 104 ? 0.793 -2.864 16.027 1.00 84.56 104 ARG A O 1
ATOM 803 N N . ARG A 1 105 ? 1.435 -4.970 16.455 1.00 84.31 105 ARG A N 1
ATOM 804 C CA . ARG A 1 105 ? 0.370 -5.565 15.638 1.00 84.31 105 ARG A CA 1
ATOM 805 C C . ARG A 1 105 ? -1.010 -5.134 16.140 1.00 84.31 105 ARG A C 1
ATOM 807 O O . ARG A 1 105 ? -1.238 -5.148 17.352 1.00 84.31 105 ARG A O 1
ATOM 814 N N . LYS A 1 106 ? -1.920 -4.786 15.227 1.00 85.69 106 LYS A N 1
ATOM 815 C CA . LYS A 1 106 ? -3.320 -4.498 15.566 1.00 85.69 106 LYS A CA 1
ATOM 816 C C . LYS A 1 106 ? -3.935 -5.710 16.267 1.00 85.69 106 LYS A C 1
ATOM 818 O O . LYS A 1 106 ? -3.897 -6.825 15.749 1.00 85.69 106 LYS A O 1
ATOM 823 N N . ARG A 1 107 ? -4.494 -5.500 17.460 1.00 87.88 107 ARG A N 1
ATOM 824 C CA . ARG A 1 107 ? -5.210 -6.545 18.198 1.00 87.8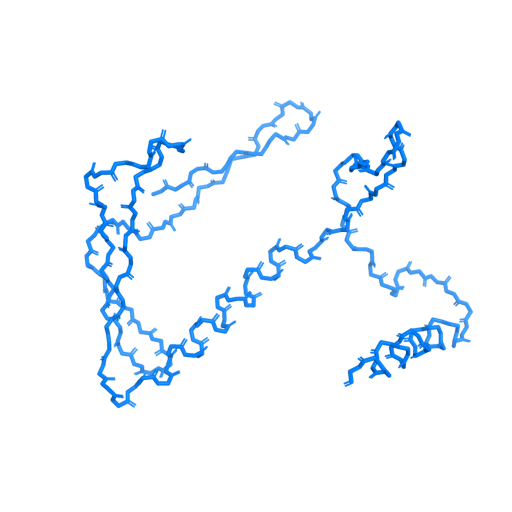8 107 ARG A CA 1
ATOM 825 C C . ARG A 1 107 ? -6.631 -6.659 17.628 1.00 87.88 107 ARG A C 1
ATOM 827 O O . ARG A 1 107 ? -7.324 -5.643 17.604 1.00 87.88 107 ARG A O 1
ATOM 834 N N . PRO A 1 108 ? -7.089 -7.849 17.198 1.00 88.75 108 PRO A N 1
ATOM 835 C CA . PRO A 1 108 ? -8.466 -8.020 16.743 1.00 88.75 108 PRO A CA 1
ATOM 836 C C . PRO A 1 108 ? -9.451 -7.616 17.842 1.00 88.75 108 PRO A C 1
ATOM 838 O O . PRO A 1 108 ? -9.296 -8.061 18.982 1.00 88.75 108 PRO A O 1
ATOM 841 N N . LEU A 1 109 ? -10.469 -6.816 17.512 1.00 87.31 109 LEU A N 1
ATOM 842 C CA . LEU A 1 109 ? -11.439 -6.324 18.499 1.00 87.31 109 LEU A CA 1
ATOM 843 C C . LEU A 1 109 ? -12.148 -7.480 19.221 1.00 87.31 109 LEU A C 1
ATOM 845 O O . LEU A 1 109 ? -12.242 -7.465 20.440 1.00 87.31 109 LEU A O 1
ATOM 849 N N . GLY A 1 110 ? -12.516 -8.542 18.493 1.00 88.50 110 GLY A N 1
ATOM 850 C CA . GLY A 1 110 ? -13.131 -9.746 19.070 1.00 88.50 110 GLY A CA 1
ATOM 851 C C . GLY A 1 110 ? -12.232 -10.553 20.019 1.00 88.50 110 GLY A C 1
ATOM 852 O O . GLY A 1 110 ? -12.719 -11.441 20.704 1.00 88.50 110 GLY A O 1
ATOM 853 N N . SER A 1 111 ? -10.928 -10.254 20.098 1.00 92.19 111 SER A N 1
ATOM 854 C CA . SER A 1 111 ? -10.041 -10.837 21.122 1.00 92.19 111 SER A CA 1
ATOM 855 C C . SER A 1 111 ? -10.118 -10.115 22.473 1.00 92.19 111 SER A C 1
ATOM 857 O O . SER A 1 111 ? -9.448 -10.518 23.429 1.00 92.19 111 SER A O 1
ATOM 859 N N . VAL A 1 112 ? -10.861 -9.007 22.545 1.00 93.44 112 VAL A N 1
ATOM 860 C CA . VAL A 1 112 ? -11.147 -8.260 23.769 1.00 93.44 112 VAL A CA 1
ATOM 861 C C . VAL A 1 112 ? -12.563 -8.631 24.192 1.00 93.44 112 VAL A C 1
ATOM 863 O O . VAL A 1 112 ? -13.529 -8.251 23.538 1.00 93.44 112 VAL A O 1
ATOM 866 N N . ILE A 1 113 ? -12.682 -9.408 25.267 1.00 94.12 113 ILE A N 1
ATOM 867 C CA . ILE A 1 113 ? -13.980 -9.860 25.769 1.00 94.12 113 ILE A CA 1
ATOM 868 C C . ILE A 1 113 ? -14.545 -8.780 26.689 1.00 94.12 113 ILE A C 1
ATOM 870 O O . ILE A 1 113 ? -13.947 -8.459 27.715 1.00 94.12 113 ILE A O 1
ATOM 874 N N . LEU A 1 114 ? -15.679 -8.212 26.285 1.00 94.31 114 LEU A N 1
ATOM 875 C CA . LEU A 1 114 ? -16.452 -7.220 27.028 1.00 94.31 114 LEU A CA 1
ATOM 876 C C . LEU A 1 114 ? -17.866 -7.759 27.264 1.00 94.31 114 LEU A C 1
ATOM 878 O O . LEU A 1 114 ? -18.248 -8.785 26.699 1.00 94.31 114 LEU A O 1
ATOM 882 N N . ASP A 1 115 ? -18.642 -7.053 28.082 1.00 96.12 115 ASP A N 1
ATOM 883 C CA . ASP A 1 115 ? -20.055 -7.374 28.254 1.00 96.12 115 ASP A CA 1
ATOM 884 C C . ASP A 1 115 ? -20.843 -7.159 26.948 1.00 96.12 115 ASP A C 1
ATOM 886 O O . ASP A 1 115 ? -20.448 -6.387 26.061 1.00 96.12 115 ASP A O 1
ATOM 890 N N . LYS A 1 116 ? -21.963 -7.869 26.819 1.00 95.25 116 LYS A N 1
ATOM 891 C CA . LYS A 1 116 ? -22.768 -7.924 25.598 1.00 95.25 116 LYS A CA 1
ATOM 892 C C . LYS A 1 116 ? -23.208 -6.519 25.168 1.00 95.25 116 LYS A C 1
ATOM 894 O O . LYS A 1 116 ? -23.844 -5.798 25.930 1.00 95.25 116 LYS A O 1
ATOM 899 N N . GLY A 1 117 ? -22.922 -6.149 23.919 1.00 93.94 117 GLY A N 1
ATOM 900 C CA . GLY A 1 117 ? -23.353 -4.877 23.331 1.00 93.94 117 GLY A CA 1
ATOM 901 C C . GLY A 1 117 ? -22.452 -3.678 23.646 1.00 93.94 117 GLY A C 1
ATOM 902 O O . GLY A 1 117 ? -22.657 -2.604 23.079 1.00 93.94 117 GLY A O 1
ATOM 903 N N . VAL A 1 118 ? -21.453 -3.815 24.530 1.00 95.88 118 VAL A N 1
ATOM 904 C CA . VAL A 1 118 ? -20.549 -2.704 24.876 1.00 95.88 118 VAL A CA 1
ATOM 905 C C . VAL A 1 118 ? -19.651 -2.339 23.696 1.00 95.88 118 VAL A C 1
ATOM 907 O O . VAL A 1 118 ? -19.528 -1.158 23.367 1.00 95.88 118 VAL A O 1
ATOM 910 N N . ALA A 1 119 ? -19.043 -3.338 23.052 1.00 94.31 119 ALA A N 1
ATOM 911 C CA . ALA A 1 119 ? -18.143 -3.121 21.923 1.00 94.31 119 ALA A CA 1
ATOM 912 C C . ALA A 1 119 ? -18.881 -2.486 20.735 1.00 94.31 119 ALA A C 1
ATOM 914 O O . ALA A 1 119 ? -18.392 -1.526 20.145 1.00 94.31 119 ALA A O 1
ATOM 915 N N . GLU A 1 120 ? -20.076 -2.988 20.421 1.00 95.31 120 GLU A N 1
ATOM 916 C CA . GLU A 1 120 ? -20.912 -2.533 19.312 1.00 95.31 120 GLU A CA 1
ATOM 917 C C . GLU A 1 120 ? -21.376 -1.092 19.518 1.00 95.31 120 GLU A C 1
ATOM 919 O O . GLU A 1 120 ? -21.296 -0.288 18.591 1.00 95.31 120 GLU A O 1
ATOM 924 N N . ARG A 1 121 ? -21.803 -0.748 20.740 1.00 96.50 121 ARG A N 1
ATOM 925 C CA . ARG A 1 121 ? -22.256 0.605 21.079 1.00 96.50 121 ARG A CA 1
ATOM 926 C C . ARG A 1 121 ? -21.138 1.634 20.928 1.00 96.50 121 ARG A C 1
ATOM 928 O O . ARG A 1 121 ? -21.341 2.648 20.275 1.00 96.50 121 ARG A O 1
ATOM 935 N N . VAL A 1 122 ? -19.963 1.371 21.506 1.00 95.50 122 VAL A N 1
ATOM 936 C CA . VAL A 1 122 ? -18.818 2.298 21.424 1.00 95.50 122 VAL A CA 1
ATOM 937 C C . VAL A 1 122 ? -18.309 2.411 19.987 1.00 95.50 122 VAL A C 1
ATOM 939 O O . VAL A 1 122 ? -18.004 3.505 19.523 1.00 95.50 122 VAL A O 1
ATOM 942 N N . LEU A 1 123 ? -18.236 1.292 19.261 1.00 94.69 123 LEU A N 1
ATOM 943 C CA . LEU A 1 123 ? -17.807 1.301 17.864 1.00 94.69 123 LEU A CA 1
ATOM 944 C C . LEU A 1 123 ? -18.789 2.067 16.967 1.00 94.69 123 LEU A C 1
ATOM 946 O O . LEU A 1 123 ? -18.348 2.752 16.048 1.00 94.69 123 LEU A O 1
ATOM 950 N N . GLY A 1 124 ? -20.094 1.941 17.221 1.00 96.56 124 GLY A N 1
ATOM 951 C CA . GLY A 1 124 ? -21.136 2.695 16.529 1.00 96.56 124 GLY A CA 1
ATOM 952 C C . GLY A 1 124 ? -20.990 4.199 16.742 1.00 96.56 124 GLY A C 1
ATOM 953 O O . GLY A 1 124 ? -20.880 4.930 15.765 1.00 96.56 124 GLY A O 1
ATOM 954 N N . ASP A 1 125 ? -20.879 4.626 17.999 1.00 97.00 125 ASP A N 1
ATOM 955 C CA . ASP A 1 125 ? -20.724 6.034 18.392 1.00 97.00 125 ASP A CA 1
ATOM 956 C C . ASP A 1 125 ? -19.481 6.683 17.750 1.00 97.00 125 ASP A C 1
ATOM 958 O O . ASP A 1 125 ? -19.557 7.715 17.087 1.00 97.00 125 ASP A O 1
ATOM 962 N N . VAL A 1 126 ? -18.324 6.011 17.809 1.00 95.44 126 VAL A N 1
ATOM 963 C CA . VAL A 1 126 ? -17.093 6.512 17.167 1.00 95.44 126 VAL A CA 1
ATOM 964 C C . VAL A 1 126 ? -17.239 6.630 15.644 1.00 95.44 126 VAL A C 1
ATOM 966 O O . VAL A 1 126 ? -16.706 7.567 15.045 1.00 95.44 126 VAL A O 1
ATOM 969 N N . ARG A 1 127 ? -17.939 5.690 14.997 1.00 95.25 127 ARG A N 1
ATOM 970 C CA . ARG A 1 127 ? -18.192 5.740 13.547 1.00 95.25 127 ARG A CA 1
ATOM 971 C C . ARG A 1 127 ? -19.147 6.869 13.178 1.00 95.25 127 ARG A C 1
ATOM 973 O O . ARG A 1 127 ? -18.899 7.540 12.182 1.00 95.25 127 ARG A O 1
ATOM 980 N N . GLU A 1 128 ? -20.189 7.084 13.974 1.00 96.38 128 GLU A N 1
ATOM 981 C CA . GLU A 1 128 ? -21.125 8.199 13.812 1.00 96.38 128 GLU A CA 1
ATOM 982 C C . GLU A 1 128 ? -20.397 9.541 13.941 1.00 96.38 128 GLU A C 1
ATOM 984 O O . GLU A 1 128 ? -20.509 10.388 13.056 1.00 96.38 128 GLU A O 1
ATOM 989 N N . PHE A 1 129 ? -19.553 9.692 14.967 1.00 95.88 129 PHE A N 1
ATOM 990 C CA . PHE A 1 129 ? -18.721 10.881 15.148 1.00 95.88 129 PHE A CA 1
ATOM 991 C C . PHE A 1 129 ? -17.799 11.148 13.950 1.00 95.88 129 PHE A C 1
ATOM 993 O O . PHE A 1 129 ? -17.603 12.299 13.564 1.00 95.88 129 PHE A O 1
ATOM 1000 N N . TRP A 1 130 ? -17.216 10.099 13.360 1.00 92.12 130 TRP A N 1
ATOM 1001 C CA . TRP A 1 130 ? -16.360 10.251 12.183 1.00 92.12 130 TRP A CA 1
ATOM 1002 C C . TRP A 1 130 ? -17.155 10.659 10.940 1.00 92.12 130 TRP A C 1
ATOM 1004 O O . TRP A 1 130 ? -16.753 11.589 10.247 1.00 92.12 130 TRP A O 1
ATOM 1014 N N . ALA A 1 131 ? -18.290 10.004 10.687 1.00 94.31 131 ALA A N 1
ATOM 1015 C CA . ALA A 1 131 ? -19.145 10.286 9.536 1.00 94.31 131 ALA A CA 1
ATOM 1016 C C . ALA A 1 131 ? -19.761 11.692 9.587 1.00 94.31 131 ALA A C 1
ATOM 1018 O O . ALA A 1 131 ? -19.921 12.323 8.554 1.00 94.31 131 ALA A O 1
ATOM 1019 N N . ALA A 1 132 ? -20.051 12.218 10.780 1.00 91.31 132 ALA A N 1
ATOM 1020 C CA . ALA A 1 132 ? -20.586 13.569 10.950 1.00 91.31 132 ALA A CA 1
ATOM 1021 C C . ALA A 1 132 ? -19.596 14.698 10.585 1.00 91.31 132 ALA A C 1
ATOM 1023 O O . ALA A 1 132 ? -19.976 15.869 10.600 1.00 91.31 132 ALA A O 1
ATOM 1024 N N . ARG A 1 133 ? -18.319 14.378 10.324 1.00 78.25 133 ARG A N 1
ATOM 1025 C CA . ARG A 1 133 ? -17.280 15.351 9.938 1.00 78.25 133 ARG A CA 1
ATOM 1026 C C . ARG A 1 133 ? -17.055 15.451 8.428 1.00 78.25 133 ARG A C 1
ATOM 1028 O O . ARG A 1 133 ? -16.306 16.342 8.022 1.00 78.25 133 ARG A O 1
ATOM 1035 N N . GLU A 1 134 ? -17.635 14.545 7.647 1.00 54.44 134 GLU A N 1
ATOM 1036 C CA . GLU A 1 134 ? -17.676 14.598 6.177 1.00 54.44 134 GLU A CA 1
ATOM 1037 C C . GLU A 1 134 ? -18.935 15.334 5.704 1.00 54.44 134 GLU A C 1
ATOM 1039 O O . GLU A 1 134 ? -18.815 16.086 4.710 1.00 54.44 134 GLU A O 1
#